Protein AF-A0A3D4CKJ8-F1 (afdb_monomer)

Sequence (131 aa):
MVKKSLIIEETNQEVFQFINEVINVNAEDIEILKTINKFNIDRLDNQVKAIVNIHKLNDIAKLNEFFISVNKKLEKNRYFVGVVETQNQRKKRLLKKYPSLIARPYILSDFIFKRVFPKLKATRWLYFFIT

Structure (mmCIF, N/CA/C/O backbone):
data_AF-A0A3D4CKJ8-F1
#
_entry.id   AF-A0A3D4CKJ8-F1
#
loop_
_atom_site.group_PDB
_atom_site.id
_atom_site.type_symbol
_atom_site.label_atom_id
_atom_site.label_alt_id
_atom_site.label_comp_id
_atom_site.label_asym_id
_atom_site.label_entity_id
_atom_site.label_seq_id
_atom_site.pdbx_PDB_ins_code
_atom_site.Cartn_x
_atom_site.Cartn_y
_atom_site.Cartn_z
_atom_site.occupancy
_atom_site.B_iso_or_equiv
_atom_site.auth_seq_id
_atom_site.auth_comp_id
_atom_site.auth_asym_id
_atom_site.auth_atom_id
_atom_site.pdbx_PDB_model_num
ATOM 1 N N . MET A 1 1 ? 4.089 3.092 22.058 1.00 55.19 1 MET A N 1
ATOM 2 C CA . MET A 1 1 ? 5.532 3.023 21.705 1.00 55.19 1 MET A CA 1
ATOM 3 C C . MET A 1 1 ? 5.834 1.982 20.628 1.00 55.19 1 MET A C 1
ATOM 5 O O . MET A 1 1 ? 6.457 2.361 19.648 1.00 55.19 1 MET A O 1
ATOM 9 N N . VAL A 1 2 ? 5.346 0.737 20.736 1.00 63.41 2 VAL A N 1
ATOM 10 C CA . VAL A 1 2 ? 5.619 -0.352 19.763 1.00 63.41 2 VAL A CA 1
ATOM 11 C C . VAL A 1 2 ? 5.176 -0.029 18.322 1.00 63.41 2 VAL A C 1
ATOM 13 O O . VAL A 1 2 ? 5.907 -0.280 17.372 1.00 63.41 2 VAL A O 1
ATOM 16 N N . LYS A 1 3 ? 4.006 0.604 18.146 1.00 74.69 3 LYS A N 1
ATOM 17 C CA . LYS A 1 3 ? 3.474 0.987 16.821 1.00 74.69 3 LYS A CA 1
ATOM 18 C C . LYS A 1 3 ? 4.379 1.977 16.059 1.00 74.69 3 LYS A C 1
ATOM 20 O O . LYS A 1 3 ? 4.477 1.914 14.839 1.00 74.69 3 LYS A O 1
ATOM 25 N N . LYS A 1 4 ? 5.064 2.874 16.780 1.00 79.69 4 LYS A N 1
ATOM 26 C CA . LYS A 1 4 ? 5.950 3.897 16.201 1.00 79.69 4 LYS A CA 1
ATOM 27 C C . LYS A 1 4 ? 7.256 3.294 15.681 1.00 79.69 4 LYS A C 1
ATOM 29 O O . LYS A 1 4 ? 7.645 3.609 14.560 1.00 79.69 4 LYS A O 1
ATOM 34 N N . SER A 1 5 ? 7.924 2.457 16.480 1.00 81.44 5 SER A N 1
ATOM 35 C CA . SER A 1 5 ? 9.199 1.839 16.084 1.00 81.44 5 SER A CA 1
ATOM 36 C C . SER A 1 5 ? 9.034 0.982 14.830 1.00 81.44 5 SER A C 1
ATOM 38 O O . SER A 1 5 ? 9.822 1.128 13.904 1.00 81.44 5 SER A O 1
ATOM 40 N N . LEU A 1 6 ? 7.936 0.223 14.734 1.00 83.12 6 LEU A N 1
ATOM 41 C CA . LEU A 1 6 ? 7.630 -0.604 13.564 1.00 83.12 6 LEU A CA 1
ATOM 42 C C . LEU A 1 6 ? 7.536 0.210 12.261 1.00 83.12 6 LEU A C 1
ATOM 44 O O . LEU A 1 6 ? 8.094 -0.188 11.242 1.00 83.12 6 LEU A O 1
ATOM 48 N N . ILE A 1 7 ? 6.838 1.353 12.278 1.00 86.00 7 ILE A N 1
ATOM 49 C CA . ILE A 1 7 ? 6.716 2.205 11.083 1.00 86.00 7 ILE A CA 1
ATOM 50 C C . ILE A 1 7 ? 8.085 2.757 10.687 1.00 86.00 7 ILE A C 1
ATOM 52 O O . ILE A 1 7 ? 8.422 2.751 9.506 1.00 86.00 7 ILE A O 1
ATOM 56 N N . 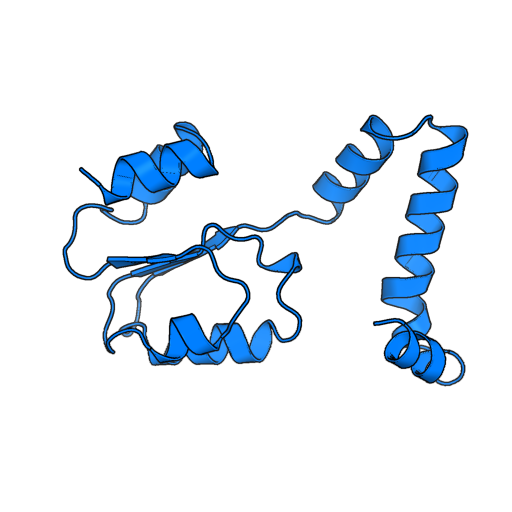ILE A 1 8 ? 8.872 3.235 11.652 1.00 88.94 8 ILE A N 1
ATOM 57 C CA . ILE A 1 8 ? 10.170 3.862 11.374 1.00 88.94 8 ILE A CA 1
ATOM 58 C C . ILE A 1 8 ? 11.173 2.842 10.824 1.00 88.94 8 ILE A C 1
ATOM 60 O O . ILE A 1 8 ? 11.874 3.161 9.868 1.00 88.94 8 ILE A O 1
ATOM 64 N N . GLU A 1 9 ? 11.214 1.631 11.384 1.00 88.00 9 GLU A N 1
ATOM 65 C CA . GLU A 1 9 ? 12.091 0.539 10.936 1.00 88.00 9 GLU A CA 1
ATOM 66 C C . GLU A 1 9 ? 11.791 0.101 9.495 1.00 88.00 9 GLU A C 1
ATOM 68 O O . GLU A 1 9 ? 12.705 -0.186 8.725 1.00 88.00 9 GLU A O 1
ATOM 73 N N . GLU A 1 10 ? 10.514 0.077 9.114 1.00 87.00 10 GLU A N 1
ATOM 74 C CA . GLU A 1 10 ? 10.069 -0.370 7.789 1.00 87.00 10 GLU A CA 1
ATOM 75 C C . GLU A 1 10 ? 10.026 0.742 6.734 1.00 87.00 10 GLU A C 1
ATOM 77 O O . GLU A 1 10 ? 10.031 0.475 5.529 1.00 87.00 10 GLU A O 1
ATOM 82 N N . THR A 1 11 ? 9.938 1.996 7.174 1.00 87.88 11 THR A N 1
ATOM 83 C CA . THR A 1 11 ? 9.826 3.162 6.296 1.00 87.88 11 THR A CA 1
ATOM 84 C C . THR A 1 11 ? 10.899 4.193 6.638 1.00 87.88 11 THR A C 1
ATOM 86 O O . THR A 1 11 ? 12.054 4.008 6.261 1.00 87.88 11 THR A O 1
ATOM 89 N N . ASN A 1 12 ? 10.534 5.298 7.288 1.00 91.19 12 ASN A N 1
ATOM 90 C CA . ASN A 1 12 ? 11.434 6.306 7.834 1.00 91.19 12 ASN A CA 1
ATOM 91 C C . ASN A 1 12 ? 10.667 7.261 8.775 1.00 91.19 12 ASN A C 1
ATOM 93 O O . ASN A 1 12 ? 9.449 7.168 8.950 1.00 91.19 12 ASN A O 1
ATOM 97 N N . GLN A 1 13 ? 11.397 8.208 9.366 1.00 91.81 13 GLN A N 1
ATOM 98 C CA . GLN A 1 13 ? 10.847 9.208 10.284 1.00 91.81 13 GLN A CA 1
ATOM 99 C C . GLN A 1 13 ? 9.820 10.143 9.620 1.00 91.81 13 GLN A C 1
ATOM 101 O O . GLN A 1 13 ? 8.823 10.488 10.250 1.00 91.81 13 GLN A O 1
ATOM 106 N N . GLU A 1 14 ? 10.045 10.540 8.367 1.00 91.62 14 GLU A N 1
ATOM 107 C CA . GLU A 1 14 ? 9.171 11.470 7.634 1.00 91.62 14 GLU A CA 1
ATOM 108 C C . GLU A 1 14 ? 7.793 10.847 7.379 1.00 91.62 14 GLU A C 1
ATOM 110 O O . GLU A 1 14 ? 6.759 11.475 7.596 1.00 91.62 14 GLU A O 1
ATOM 115 N N . VAL A 1 15 ? 7.767 9.572 6.984 1.00 90.69 15 VAL A N 1
ATOM 116 C CA . VAL A 1 15 ? 6.532 8.811 6.775 1.00 90.69 15 VAL A CA 1
ATOM 117 C C . VAL A 1 15 ? 5.773 8.654 8.087 1.00 90.69 15 VAL A C 1
ATOM 119 O O . VAL A 1 15 ? 4.560 8.852 8.113 1.00 90.69 15 VAL A O 1
ATOM 122 N N . PHE A 1 16 ? 6.467 8.350 9.189 1.00 91.69 16 PHE A N 1
ATOM 123 C CA . PHE A 1 16 ? 5.831 8.305 10.504 1.00 91.69 16 PHE A CA 1
ATOM 124 C C . PHE A 1 16 ? 5.192 9.650 10.875 1.00 91.69 16 PHE A C 1
ATOM 126 O O . PHE A 1 16 ? 4.053 9.666 11.337 1.00 91.69 16 PHE A O 1
ATOM 133 N N . GLN A 1 17 ? 5.899 10.765 10.661 1.00 91.56 17 GLN A N 1
ATOM 134 C CA . GLN A 1 17 ? 5.380 12.106 10.943 1.00 91.56 17 GLN A CA 1
ATOM 135 C C . GLN A 1 17 ? 4.118 12.398 10.130 1.00 91.56 17 GLN A C 1
ATOM 137 O O . GLN A 1 17 ? 3.095 12.730 10.721 1.00 91.56 17 GLN A O 1
ATOM 142 N N . PHE A 1 18 ? 4.150 12.155 8.818 1.00 91.19 18 PHE A N 1
ATOM 143 C CA . PHE A 1 18 ? 2.983 12.316 7.950 1.00 91.19 18 PHE A CA 1
ATOM 144 C C . PHE A 1 18 ? 1.783 11.484 8.423 1.00 91.19 18 PHE A C 1
ATOM 146 O O . PHE A 1 18 ? 0.668 11.990 8.528 1.00 91.19 18 PHE A O 1
ATOM 153 N N . ILE A 1 19 ? 1.996 10.202 8.739 1.00 91.19 19 ILE A N 1
ATOM 154 C CA . ILE A 1 19 ? 0.908 9.338 9.215 1.00 91.19 19 ILE A CA 1
ATOM 155 C C . ILE A 1 19 ? 0.359 9.877 10.536 1.00 91.19 19 ILE A C 1
ATOM 157 O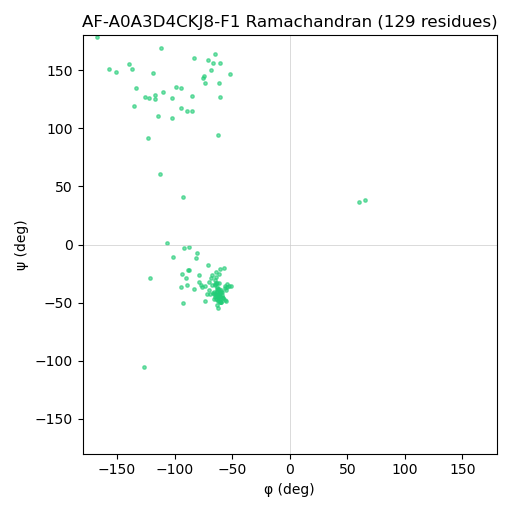 O . ILE A 1 19 ? -0.856 9.927 10.694 1.00 91.19 19 ILE A O 1
ATOM 161 N N . ASN A 1 20 ? 1.230 10.305 11.452 1.00 91.12 20 ASN A N 1
ATOM 162 C CA . ASN A 1 20 ? 0.843 10.808 12.766 1.00 91.12 20 ASN A CA 1
ATOM 163 C C . ASN A 1 20 ? 0.094 12.151 12.718 1.00 91.12 20 ASN A C 1
ATOM 165 O O . ASN A 1 20 ? -0.724 12.417 13.596 1.00 91.12 20 ASN A O 1
ATOM 169 N N . GLU A 1 21 ? 0.353 12.980 11.706 1.00 89.12 21 GLU A N 1
ATOM 170 C CA . GLU A 1 21 ? -0.393 14.218 11.447 1.00 89.12 21 GLU A CA 1
ATOM 171 C C . GLU A 1 21 ? -1.822 13.943 10.966 1.00 89.12 21 GLU A C 1
ATOM 173 O O . GLU A 1 21 ? -2.755 14.634 11.370 1.00 89.12 21 GLU A O 1
ATOM 178 N N . VAL A 1 22 ? -2.010 12.921 10.124 1.00 86.38 22 VAL A N 1
ATOM 179 C CA . VAL A 1 22 ? -3.330 12.575 9.567 1.00 86.38 22 VAL A CA 1
ATOM 180 C C . VAL A 1 22 ? -4.139 11.706 10.533 1.00 86.38 22 VAL A C 1
ATOM 182 O O . VAL A 1 22 ? -5.356 11.843 10.647 1.00 86.38 22 VAL A O 1
ATOM 185 N N . ILE A 1 23 ? -3.470 10.786 11.222 1.00 88.00 23 ILE A N 1
ATOM 186 C CA . ILE A 1 23 ? -4.066 9.794 12.108 1.00 88.00 23 ILE A CA 1
ATOM 187 C C . ILE A 1 23 ? -3.216 9.760 13.374 1.00 88.00 23 ILE A C 1
ATOM 189 O O . ILE A 1 23 ? -2.049 9.394 13.318 1.00 88.00 23 ILE A O 1
ATOM 193 N N . ASN A 1 24 ? -3.791 10.069 14.538 1.00 85.00 24 ASN A N 1
ATOM 194 C CA . ASN A 1 24 ? -3.077 9.919 15.807 1.00 85.00 24 ASN A CA 1
ATOM 195 C C . ASN A 1 24 ? -2.722 8.440 16.047 1.00 85.00 24 ASN A C 1
ATOM 197 O O . ASN A 1 24 ? -3.529 7.710 16.611 1.00 85.00 24 ASN A O 1
ATOM 201 N N . VAL A 1 25 ? -1.515 8.012 15.657 1.00 82.19 25 VAL A N 1
ATOM 202 C CA . VAL A 1 25 ? -1.050 6.608 15.635 1.00 82.19 25 VAL A CA 1
ATOM 203 C C . VAL A 1 25 ? -1.140 5.919 17.004 1.00 82.19 25 VAL A C 1
ATOM 205 O O . VAL A 1 25 ? -1.164 4.690 17.084 1.00 82.19 25 VAL A O 1
ATOM 208 N N . ASN A 1 26 ? -1.198 6.694 18.089 1.00 78.19 26 ASN A N 1
ATOM 209 C CA . ASN A 1 26 ? -1.316 6.172 19.448 1.00 78.19 26 ASN A CA 1
ATOM 210 C C . ASN A 1 26 ? -2.765 5.925 19.898 1.00 78.19 26 ASN A C 1
ATOM 212 O O . ASN A 1 26 ? -2.953 5.460 21.018 1.00 78.19 26 ASN A O 1
ATOM 216 N N . ALA A 1 27 ? -3.776 6.222 19.075 1.00 80.38 27 ALA A N 1
ATOM 217 C CA . ALA A 1 27 ? -5.156 5.874 19.395 1.00 80.38 27 ALA A CA 1
ATOM 218 C C . ALA A 1 27 ? -5.368 4.348 19.367 1.00 80.38 27 ALA A C 1
ATOM 220 O O . ALA A 1 27 ? -4.694 3.617 18.632 1.00 80.38 27 ALA A O 1
ATOM 221 N N . GLU A 1 28 ? -6.305 3.873 20.187 1.00 74.56 28 GLU A N 1
ATOM 222 C CA . GLU A 1 28 ? -6.552 2.441 20.392 1.00 74.56 28 GLU A CA 1
ATOM 223 C C . GLU A 1 28 ? -7.123 1.769 19.131 1.00 74.56 28 GLU A C 1
ATOM 225 O O . GLU A 1 28 ? -6.681 0.682 18.772 1.00 74.56 28 GLU A O 1
ATOM 230 N N . ASP A 1 29 ? -7.947 2.480 18.357 1.00 85.38 29 ASP A N 1
ATOM 231 C CA . ASP A 1 29 ? -8.686 1.925 17.210 1.00 85.38 29 ASP A CA 1
ATOM 232 C C . ASP A 1 29 ? -7.950 2.074 15.863 1.00 85.38 29 ASP A C 1
ATOM 234 O O . ASP A 1 29 ? -8.544 2.459 14.848 1.00 85.38 29 ASP A O 1
ATOM 238 N N . ILE A 1 30 ? -6.633 1.847 15.847 1.00 90.50 30 ILE A N 1
ATOM 239 C CA . ILE A 1 30 ? -5.812 1.930 14.628 1.00 90.50 30 ILE A CA 1
ATOM 240 C C . ILE A 1 30 ? -5.040 0.643 14.412 1.00 90.50 30 ILE A C 1
ATOM 242 O O . ILE A 1 30 ? -4.230 0.241 15.252 1.00 90.50 30 ILE A O 1
ATOM 246 N N . GLU A 1 31 ? -5.189 0.096 13.213 1.00 92.44 31 GLU A N 1
ATOM 247 C CA . GLU A 1 31 ? -4.503 -1.110 12.772 1.00 92.44 31 GLU A CA 1
ATOM 248 C C . GLU A 1 31 ? -3.337 -0.771 11.845 1.00 92.44 31 GLU A C 1
ATOM 250 O O . GLU A 1 31 ? -3.509 -0.077 10.842 1.00 92.44 31 GLU A O 1
ATOM 255 N N . ILE A 1 32 ? -2.140 -1.268 12.166 1.00 92.00 32 ILE A N 1
ATOM 256 C CA . ILE A 1 32 ? -0.930 -1.097 11.347 1.00 92.00 32 ILE A CA 1
ATOM 257 C C . ILE A 1 32 ? -0.472 -2.466 10.872 1.00 92.00 32 ILE A C 1
ATOM 259 O O . ILE A 1 32 ? -0.239 -3.370 11.670 1.00 92.00 32 ILE A O 1
ATOM 263 N N . LEU A 1 33 ? -0.328 -2.612 9.559 1.00 93.31 33 LEU A N 1
ATOM 264 C CA . LEU A 1 33 ? -0.109 -3.894 8.905 1.00 93.31 33 LEU A CA 1
ATOM 265 C C . LEU A 1 33 ? 0.961 -3.772 7.827 1.00 93.31 33 LEU A C 1
ATOM 267 O O . LEU A 1 33 ? 1.095 -2.746 7.166 1.00 93.31 33 LEU A O 1
ATOM 271 N N . LYS A 1 34 ? 1.671 -4.872 7.587 1.00 93.75 34 LYS A N 1
ATOM 272 C CA . LYS A 1 34 ? 2.532 -5.059 6.419 1.00 93.75 34 LYS A CA 1
ATOM 273 C C . LYS A 1 34 ? 2.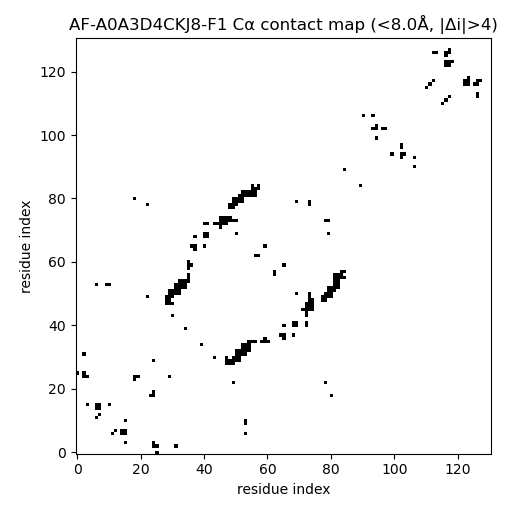070 -6.310 5.692 1.00 93.75 34 LYS A C 1
ATOM 275 O O . LYS A 1 34 ? 2.466 -7.419 6.038 1.00 93.75 34 LYS A O 1
ATOM 280 N N . THR A 1 35 ? 1.167 -6.155 4.727 1.00 94.75 35 THR A N 1
ATOM 281 C CA . THR A 1 35 ? 0.583 -7.316 4.046 1.00 94.75 35 THR A CA 1
ATOM 282 C C . THR A 1 35 ? 0.165 -7.040 2.608 1.00 94.75 35 THR A C 1
ATOM 284 O O . THR A 1 35 ? -0.276 -5.944 2.262 1.00 94.75 35 THR A O 1
ATOM 287 N N . ILE A 1 36 ? 0.258 -8.085 1.786 1.00 95.62 36 ILE A N 1
ATOM 288 C CA . ILE A 1 36 ? -0.386 -8.175 0.469 1.00 95.62 36 ILE A CA 1
ATOM 289 C C . ILE A 1 36 ? -1.659 -9.030 0.493 1.00 95.62 36 ILE A C 1
ATOM 291 O O . ILE A 1 36 ? -2.418 -9.054 -0.474 1.00 95.62 36 ILE A O 1
ATOM 295 N N . ASN A 1 37 ? -1.894 -9.745 1.595 1.00 95.31 37 ASN A N 1
ATOM 296 C CA . ASN A 1 37 ? -2.946 -10.739 1.711 1.00 95.31 37 ASN A CA 1
ATOM 297 C C . ASN A 1 37 ? -4.196 -10.117 2.323 1.00 95.31 37 ASN A C 1
ATOM 299 O O . ASN A 1 37 ? -4.205 -9.732 3.494 1.00 95.31 37 ASN A O 1
ATOM 303 N N . LYS A 1 38 ? -5.282 -10.115 1.545 1.00 95.19 38 LYS A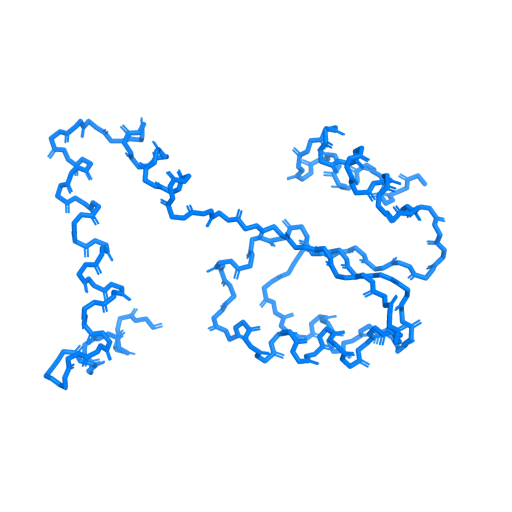 N 1
ATOM 304 C CA . LYS A 1 38 ? -6.623 -9.706 1.988 1.00 95.19 38 LYS A CA 1
ATOM 305 C C . LYS A 1 38 ? -7.054 -10.403 3.285 1.00 95.19 38 LYS A C 1
ATOM 307 O O . LYS A 1 38 ? -7.655 -9.774 4.142 1.00 95.19 38 LYS A O 1
ATOM 312 N N . PHE A 1 39 ? -6.671 -11.665 3.463 1.00 95.12 39 PHE A N 1
ATOM 313 C CA . PHE A 1 39 ? -6.971 -12.453 4.658 1.00 95.12 39 PHE A CA 1
ATOM 314 C C . PHE A 1 39 ? -6.566 -11.777 5.978 1.00 95.12 39 PHE A C 1
ATOM 316 O O . PHE A 1 39 ? -7.281 -11.887 6.969 1.00 95.12 39 PHE A O 1
ATOM 323 N N . ASN A 1 40 ? -5.448 -11.044 5.992 1.00 95.56 40 ASN A N 1
ATOM 324 C CA . ASN A 1 40 ? -5.015 -10.328 7.192 1.00 95.56 40 ASN A CA 1
ATOM 325 C C . ASN A 1 40 ? -5.936 -9.142 7.503 1.00 95.56 40 ASN A C 1
ATOM 327 O O . ASN A 1 40 ? -6.144 -8.840 8.669 1.00 95.56 40 ASN A O 1
ATOM 331 N N . ILE A 1 41 ? -6.509 -8.507 6.476 1.00 96.69 41 ILE A N 1
ATOM 332 C CA . ILE A 1 41 ? -7.514 -7.451 6.643 1.00 96.69 41 ILE A CA 1
ATOM 333 C C . ILE A 1 41 ? -8.836 -8.049 7.128 1.00 96.69 41 ILE A C 1
ATOM 335 O O . ILE A 1 41 ? -9.455 -7.529 8.049 1.00 96.69 41 ILE A O 1
ATOM 339 N N . ASP A 1 42 ? -9.251 -9.184 6.560 1.00 96.19 42 ASP A N 1
ATOM 340 C CA 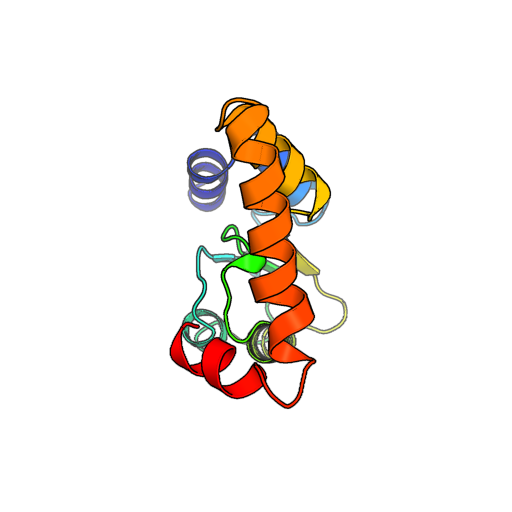. ASP A 1 42 ? -10.504 -9.850 6.936 1.00 96.19 42 ASP A CA 1
ATOM 341 C C . ASP A 1 42 ? -10.525 -10.285 8.420 1.00 96.19 42 ASP A C 1
ATOM 343 O O . ASP A 1 42 ? -11.604 -10.374 9.012 1.00 96.19 42 ASP A O 1
ATOM 347 N N . ARG A 1 43 ? -9.348 -10.509 9.023 1.00 95.56 43 ARG A N 1
ATOM 348 C CA . ARG A 1 43 ? -9.156 -10.872 10.438 1.00 95.56 43 ARG A CA 1
ATOM 349 C C . ARG A 1 43 ? -9.181 -9.708 11.425 1.00 95.56 43 ARG A C 1
ATOM 351 O O . ARG A 1 43 ? -9.216 -9.972 12.619 1.00 95.56 43 ARG A O 1
ATOM 358 N N . LEU A 1 44 ? -9.133 -8.467 10.951 1.00 94.31 44 LEU A N 1
ATOM 359 C CA . LEU A 1 44 ? -9.216 -7.307 11.836 1.00 94.31 44 LEU A CA 1
ATOM 360 C C . LEU A 1 44 ? -10.596 -7.226 12.482 1.00 94.31 44 LEU A C 1
ATOM 362 O O . LEU A 1 44 ? -11.590 -7.697 11.910 1.00 94.31 44 LEU A O 1
ATOM 366 N N . ASP A 1 45 ? -10.656 -6.554 13.623 1.00 92.12 45 ASP A N 1
ATOM 367 C CA . ASP A 1 45 ? -11.922 -6.158 14.215 1.00 92.12 45 ASP A CA 1
ATOM 368 C C . ASP A 1 45 ? -12.696 -5.236 13.265 1.00 92.12 45 ASP A C 1
ATOM 370 O O . ASP A 1 45 ? -12.154 -4.627 12.337 1.00 92.12 45 ASP A O 1
ATOM 374 N N . ASN A 1 46 ? -14.013 -5.200 13.435 1.00 91.56 46 ASN A N 1
ATOM 375 C CA . ASN A 1 46 ? -14.848 -4.271 12.684 1.00 91.56 46 ASN A CA 1
ATOM 376 C C . ASN A 1 46 ? -14.835 -2.906 13.381 1.00 91.56 46 ASN A C 1
ATOM 378 O O . ASN A 1 46 ? -14.579 -2.827 14.577 1.00 91.56 46 ASN A O 1
ATOM 382 N N . GLN A 1 47 ? -15.201 -1.853 12.648 1.00 89.75 47 GLN A N 1
ATOM 383 C CA . GLN A 1 47 ? -15.303 -0.488 13.180 1.00 89.75 47 GLN A CA 1
ATOM 384 C C . GLN A 1 47 ? -13.956 0.106 13.627 1.00 89.75 47 GLN A C 1
ATOM 386 O O . GLN A 1 47 ? -13.869 0.870 14.580 1.00 89.75 47 GLN A O 1
ATOM 391 N N . VAL A 1 48 ? -12.892 -0.182 12.878 1.00 92.88 48 VAL A N 1
ATOM 392 C CA . VAL A 1 48 ? -11.578 0.435 13.099 1.00 92.88 48 VAL A CA 1
ATOM 393 C C . VAL A 1 48 ? -11.595 1.893 12.616 1.00 92.88 48 VAL A C 1
ATOM 395 O O . VAL A 1 48 ? -12.130 2.200 11.542 1.00 92.88 48 VAL A O 1
ATOM 398 N N . LYS A 1 49 ? -10.973 2.809 13.370 1.00 92.81 49 LYS A N 1
ATOM 399 C CA . LYS A 1 49 ? -10.892 4.240 13.020 1.00 92.81 49 LYS A CA 1
ATOM 400 C C . LYS A 1 49 ? -9.838 4.551 11.968 1.00 92.81 49 LYS A C 1
ATOM 402 O O . LYS A 1 49 ? -9.970 5.553 11.262 1.00 92.81 49 LYS A O 1
ATOM 407 N N . ALA A 1 50 ? -8.797 3.732 11.851 1.00 94.00 50 ALA A N 1
ATOM 408 C CA . ALA A 1 50 ? -7.922 3.773 10.692 1.00 94.00 50 ALA A CA 1
ATOM 409 C C . ALA A 1 50 ? -7.172 2.464 10.448 1.00 94.00 50 ALA A C 1
ATOM 411 O O . ALA A 1 50 ? -6.820 1.745 11.378 1.00 94.00 50 ALA A O 1
ATOM 412 N N . ILE A 1 51 ? -6.858 2.202 9.182 1.00 95.00 51 ILE A N 1
ATOM 413 C CA . ILE A 1 51 ? -6.001 1.086 8.776 1.00 95.00 51 ILE A CA 1
ATOM 414 C C . ILE A 1 51 ? -4.814 1.655 8.003 1.00 95.00 51 ILE A C 1
ATOM 416 O O . ILE A 1 51 ? -4.992 2.364 7.012 1.00 95.00 51 ILE A O 1
ATOM 420 N N . VAL A 1 52 ? -3.603 1.318 8.434 1.00 94.31 52 VAL A N 1
ATOM 421 C CA . VAL A 1 52 ? -2.342 1.709 7.803 1.00 94.31 52 VAL A CA 1
ATOM 422 C C . VAL A 1 52 ? -1.657 0.454 7.272 1.00 94.31 52 VAL A C 1
ATOM 424 O O . VAL A 1 52 ? -1.171 -0.367 8.045 1.00 94.31 52 VAL A O 1
ATOM 427 N N . ASN A 1 53 ? -1.591 0.294 5.949 1.00 95.19 53 ASN A N 1
ATOM 428 C CA . ASN A 1 53 ? -0.804 -0.766 5.323 1.00 95.19 53 ASN A CA 1
ATOM 429 C C . ASN A 1 53 ? 0.509 -0.200 4.773 1.00 95.19 53 ASN A C 1
ATOM 431 O O . ASN A 1 53 ? 0.519 0.500 3.759 1.00 95.19 53 ASN A O 1
ATOM 435 N N . ILE A 1 54 ? 1.624 -0.535 5.419 1.00 94.06 54 ILE A N 1
ATOM 436 C CA . ILE A 1 54 ? 2.966 -0.086 5.017 1.00 94.06 54 ILE A CA 1
ATOM 437 C C . ILE A 1 54 ? 3.554 -0.908 3.859 1.00 94.06 54 ILE A C 1
ATOM 439 O O . ILE A 1 54 ? 4.579 -0.537 3.290 1.00 94.06 54 ILE A O 1
ATOM 443 N N . HIS A 1 55 ? 2.900 -2.000 3.448 1.00 94.31 55 HIS A N 1
ATOM 444 C CA . HIS A 1 55 ? 3.266 -2.693 2.215 1.00 94.31 55 HIS A CA 1
ATOM 445 C C . HIS A 1 55 ? 2.794 -1.912 0.979 1.00 94.31 55 HIS A C 1
ATOM 447 O O . HIS A 1 55 ? 1.706 -1.333 0.965 1.00 94.31 55 HIS A O 1
ATOM 453 N N . LYS A 1 56 ? 3.576 -1.948 -0.109 1.00 94.25 56 LYS A N 1
ATOM 454 C CA . LYS A 1 56 ? 3.168 -1.361 -1.393 1.00 94.25 56 LYS A CA 1
ATOM 455 C C . LYS A 1 56 ? 1.892 -2.021 -1.914 1.00 94.25 56 LYS A C 1
ATOM 457 O O . LYS A 1 56 ? 1.861 -3.233 -2.132 1.00 94.25 56 LYS A O 1
ATOM 462 N N . LEU A 1 57 ? 0.894 -1.199 -2.224 1.00 96.00 57 LEU A N 1
ATOM 463 C CA . LEU A 1 57 ? -0.366 -1.605 -2.845 1.00 96.00 57 LEU A CA 1
ATOM 464 C C . LEU A 1 57 ? -0.162 -2.181 -4.251 1.00 96.00 57 LEU A C 1
ATOM 466 O O . LEU A 1 57 ? -0.932 -3.028 -4.690 1.00 96.00 57 LEU A O 1
ATOM 470 N N . ASN A 1 58 ? 0.894 -1.754 -4.951 1.00 93.00 58 ASN A N 1
ATOM 471 C CA . ASN A 1 58 ? 1.234 -2.245 -6.290 1.00 93.00 58 ASN A CA 1
ATOM 472 C C . ASN A 1 58 ? 1.521 -3.754 -6.343 1.00 93.00 58 ASN A C 1
ATOM 474 O O . ASN A 1 58 ? 1.470 -4.325 -7.430 1.00 93.00 58 ASN A O 1
ATOM 478 N N . ASP A 1 59 ? 1.864 -4.370 -5.209 1.00 93.12 59 ASP A N 1
ATOM 479 C CA . ASP A 1 59 ? 2.230 -5.787 -5.129 1.00 93.12 59 ASP A CA 1
ATOM 480 C C . ASP A 1 59 ? 1.005 -6.680 -4.831 1.00 93.12 59 ASP A C 1
ATOM 482 O O . ASP A 1 59 ? 1.108 -7.904 -4.806 1.00 93.12 59 ASP A O 1
ATOM 486 N N . ILE A 1 60 ? -0.173 -6.081 -4.619 1.00 94.00 60 ILE A N 1
ATOM 487 C CA . ILE A 1 60 ? -1.419 -6.792 -4.324 1.00 94.00 60 ILE A CA 1
ATOM 488 C C . ILE A 1 60 ? -2.082 -7.217 -5.637 1.00 94.00 60 ILE A C 1
ATOM 490 O O . ILE A 1 60 ? -2.557 -6.377 -6.401 1.00 94.00 60 ILE A O 1
ATOM 494 N N . ALA A 1 61 ? -2.179 -8.528 -5.874 1.00 88.06 61 ALA A N 1
ATOM 495 C CA . ALA A 1 61 ? -2.747 -9.079 -7.109 1.00 88.06 61 ALA A CA 1
ATOM 496 C C . ALA A 1 61 ? -4.215 -8.665 -7.336 1.00 88.06 61 ALA A C 1
ATOM 498 O O . ALA A 1 61 ? -4.598 -8.263 -8.433 1.00 88.06 61 ALA A O 1
ATOM 499 N N . LYS A 1 62 ? -5.041 -8.727 -6.283 1.00 90.94 62 LYS A N 1
ATOM 500 C CA . LYS A 1 62 ? -6.474 -8.395 -6.324 1.00 90.94 62 LYS A CA 1
ATOM 501 C C . LYS A 1 62 ? -6.796 -7.137 -5.519 1.00 90.94 62 LYS A C 1
ATOM 503 O O . LYS A 1 62 ? -7.566 -7.174 -4.559 1.00 90.94 62 LYS A O 1
ATOM 508 N N . LEU A 1 63 ? -6.199 -6.013 -5.913 1.00 94.00 63 LEU A N 1
ATOM 509 C CA . LEU A 1 63 ? -6.276 -4.753 -5.164 1.00 94.00 63 LEU A CA 1
ATOM 510 C C . LEU A 1 63 ? -7.717 -4.285 -4.877 1.00 94.00 63 LEU A C 1
ATOM 512 O O . LEU A 1 63 ? -7.999 -3.803 -3.785 1.00 94.00 63 LEU A O 1
ATOM 516 N N . ASN A 1 64 ? -8.655 -4.490 -5.806 1.00 96.12 64 ASN A N 1
ATOM 517 C CA . ASN A 1 64 ? -10.061 -4.129 -5.586 1.00 96.12 64 ASN A CA 1
ATOM 518 C C . ASN A 1 64 ? -10.705 -4.949 -4.459 1.00 96.12 64 ASN A C 1
ATOM 520 O O . ASN A 1 64 ? -11.370 -4.391 -3.591 1.00 96.12 64 ASN A O 1
ATOM 524 N N . GLU A 1 65 ? -10.491 -6.269 -4.440 1.00 96.31 65 GLU A N 1
ATOM 525 C CA . GLU A 1 65 ? -11.010 -7.130 -3.368 1.00 96.31 65 GLU A CA 1
ATOM 526 C C . GLU A 1 65 ? -10.365 -6.792 -2.017 1.00 96.31 65 GLU A C 1
ATOM 528 O O . GLU A 1 65 ? -11.027 -6.866 -0.980 1.00 96.31 65 GLU A O 1
ATOM 533 N N . PHE A 1 66 ? -9.090 -6.392 -2.035 1.00 97.69 66 PHE A N 1
ATOM 534 C CA . PHE A 1 66 ? -8.385 -5.890 -0.861 1.00 97.69 66 PHE A CA 1
ATOM 535 C C . PHE A 1 66 ? -9.036 -4.606 -0.326 1.00 97.69 66 PHE A C 1
ATOM 537 O O . PHE A 1 66 ? -9.360 -4.542 0.856 1.00 97.69 66 PHE A O 1
ATOM 544 N N . PHE A 1 67 ? -9.323 -3.619 -1.180 1.00 97.56 67 PHE A N 1
ATOM 545 C CA . PHE A 1 67 ? -10.004 -2.390 -0.755 1.00 97.56 67 PHE A CA 1
ATOM 546 C C . PHE A 1 67 ? -11.437 -2.617 -0.275 1.00 97.56 67 PHE A C 1
ATOM 548 O O . PHE A 1 67 ? -11.864 -1.964 0.673 1.00 97.56 67 PHE A O 1
ATOM 555 N N . ILE A 1 68 ? -12.167 -3.562 -0.872 1.00 97.56 68 ILE A N 1
ATOM 556 C CA . ILE A 1 68 ? -13.491 -3.959 -0.374 1.00 97.56 68 ILE A CA 1
ATOM 557 C C . ILE A 1 68 ? -13.378 -4.516 1.051 1.00 97.56 68 ILE A C 1
ATOM 559 O O . ILE A 1 68 ? -14.199 -4.182 1.899 1.00 97.56 68 ILE A O 1
ATOM 563 N N . SER A 1 69 ? -12.369 -5.348 1.328 1.00 97.50 69 SER A N 1
ATOM 564 C CA . SER 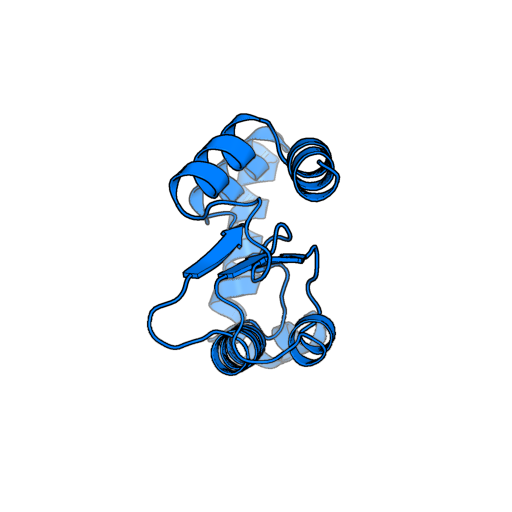A 1 69 ? -12.120 -5.865 2.679 1.00 97.50 69 SER A CA 1
ATOM 565 C C . SER A 1 69 ? -11.790 -4.741 3.663 1.00 97.50 69 SER A C 1
ATOM 567 O O . SER A 1 69 ? -12.439 -4.633 4.699 1.00 97.50 69 SER A O 1
ATOM 569 N N . VAL A 1 70 ? -10.882 -3.832 3.292 1.00 97.25 70 VAL A N 1
ATOM 570 C CA . VAL A 1 70 ? -10.539 -2.643 4.094 1.00 97.25 70 VAL A CA 1
ATOM 571 C C . VAL A 1 70 ? -11.785 -1.816 4.416 1.00 97.25 70 VAL A C 1
ATOM 573 O O . VAL A 1 70 ? -12.019 -1.472 5.571 1.00 97.25 70 VAL A O 1
ATOM 576 N N . ASN A 1 71 ? -12.622 -1.529 3.417 1.00 96.88 71 ASN A N 1
ATOM 577 C CA . ASN A 1 71 ? -13.827 -0.726 3.601 1.00 96.88 71 ASN A CA 1
ATOM 578 C C . ASN A 1 71 ? -14.848 -1.383 4.542 1.00 96.88 71 ASN A C 1
ATOM 580 O O . ASN A 1 71 ? -15.507 -0.674 5.292 1.00 96.88 71 ASN A O 1
ATOM 584 N N . LYS A 1 72 ? -14.945 -2.718 4.552 1.00 96.75 72 LYS A N 1
ATOM 585 C CA . LYS A 1 72 ? -15.816 -3.451 5.486 1.00 96.75 72 LYS A CA 1
ATOM 586 C C . LYS A 1 72 ? -15.358 -3.354 6.942 1.00 96.75 72 LYS A C 1
ATOM 588 O O . LYS A 1 72 ? -16.183 -3.518 7.835 1.00 96.75 72 LYS A O 1
ATOM 593 N N . LYS A 1 73 ? -14.060 -3.142 7.177 1.00 95.88 73 LYS A N 1
ATOM 594 C CA . LYS A 1 73 ? -13.467 -3.067 8.520 1.00 95.88 73 LYS A CA 1
ATOM 595 C C . LYS A 1 73 ? -13.446 -1.654 9.092 1.00 95.88 73 LYS A C 1
ATOM 597 O O . LYS A 1 73 ? -13.525 -1.498 10.305 1.00 95.88 73 LYS A O 1
ATOM 602 N N . LEU A 1 74 ? -13.379 -0.637 8.238 1.00 95.75 74 LEU A N 1
ATOM 603 C CA . LEU A 1 74 ? -13.366 0.765 8.655 1.00 95.75 74 LEU A CA 1
ATOM 604 C C . LEU A 1 74 ? -14.745 1.263 9.096 1.00 95.75 74 LEU A C 1
ATOM 606 O O . LEU A 1 74 ? -15.760 0.936 8.479 1.00 95.75 74 LEU A O 1
ATOM 610 N N . GLU A 1 75 ? -14.787 2.129 10.114 1.00 94.25 75 GLU A N 1
ATOM 611 C CA . GLU A 1 75 ? -16.000 2.918 10.362 1.00 94.25 75 GLU A CA 1
ATOM 612 C C . GLU A 1 75 ? -16.266 3.893 9.201 1.00 94.25 75 GLU A C 1
ATOM 614 O O . GLU A 1 75 ? -15.396 4.233 8.391 1.00 94.25 75 GLU A O 1
ATOM 619 N N . LYS A 1 76 ? -17.493 4.412 9.139 1.00 92.81 76 LYS A N 1
ATOM 620 C CA . LYS A 1 76 ? -17.856 5.443 8.165 1.00 92.81 76 LYS A CA 1
ATOM 621 C C . LYS A 1 76 ? -17.012 6.708 8.382 1.00 92.81 76 LYS A C 1
ATOM 623 O O . LYS A 1 76 ? -16.830 7.146 9.513 1.00 92.81 76 LYS A O 1
ATOM 628 N N . ASN A 1 77 ? -16.564 7.327 7.287 1.00 90.44 77 ASN A N 1
ATOM 629 C CA . ASN A 1 77 ? -15.745 8.551 7.284 1.00 90.44 77 ASN A CA 1
ATOM 630 C C . ASN A 1 77 ? -14.391 8.404 8.010 1.00 90.44 77 ASN A C 1
ATOM 632 O O . ASN A 1 77 ? -13.921 9.335 8.664 1.00 90.44 77 ASN A O 1
ATOM 636 N N . ARG A 1 78 ? -13.767 7.228 7.897 1.00 93.25 78 ARG A N 1
ATOM 637 C CA . ARG A 1 78 ? -12.451 6.917 8.469 1.00 93.25 78 ARG A CA 1
ATOM 638 C C . ARG A 1 78 ? -11.373 6.723 7.417 1.00 93.25 78 ARG A C 1
ATOM 640 O O . ARG A 1 78 ? -11.652 6.648 6.221 1.00 93.25 78 ARG A O 1
ATOM 647 N N . TYR A 1 79 ? -10.129 6.663 7.883 1.00 93.00 79 TYR A N 1
ATOM 648 C CA . TYR A 1 79 ? -8.958 6.725 7.021 1.00 93.00 79 TYR A CA 1
ATOM 649 C C . TYR A 1 79 ? -8.374 5.346 6.719 1.00 93.00 79 TYR A C 1
ATOM 651 O O . TYR A 1 79 ? -8.147 4.524 7.604 1.00 93.00 79 TYR A O 1
ATOM 659 N N . PHE A 1 80 ? -8.049 5.136 5.448 1.00 95.25 80 PHE A N 1
ATOM 660 C CA . PHE A 1 80 ? -7.100 4.118 5.026 1.00 95.25 80 PHE A CA 1
ATOM 661 C C . PHE A 1 80 ? -5.831 4.805 4.525 1.00 95.25 80 PHE A C 1
ATOM 663 O O . PHE A 1 80 ? -5.912 5.703 3.686 1.00 95.25 80 PHE A O 1
ATOM 670 N N . VAL A 1 81 ? -4.668 4.356 4.990 1.00 94.50 81 VAL A N 1
ATOM 671 C CA . VAL A 1 81 ? -3.364 4.802 4.491 1.00 94.50 81 VAL A CA 1
ATOM 672 C C . VAL A 1 81 ? -2.639 3.614 3.880 1.00 94.50 81 VAL A C 1
ATOM 674 O O . VAL A 1 81 ? -2.503 2.563 4.502 1.00 94.50 81 VAL A O 1
ATOM 677 N N . GLY A 1 82 ? -2.157 3.785 2.652 1.00 94.38 82 GLY A N 1
ATOM 678 C CA . GLY A 1 82 ? -1.404 2.764 1.935 1.00 94.38 82 GLY A CA 1
ATOM 679 C C . GLY A 1 82 ? -0.229 3.357 1.173 1.00 94.38 82 GLY A C 1
ATOM 680 O O . GLY A 1 82 ? -0.236 4.530 0.800 1.00 94.38 82 GLY A O 1
ATOM 681 N N . VAL A 1 83 ? 0.779 2.526 0.918 1.00 93.50 83 VAL A N 1
ATOM 682 C CA . VAL A 1 83 ? 1.988 2.926 0.189 1.00 93.50 83 VAL A CA 1
ATOM 683 C C . VAL A 1 83 ? 1.840 2.600 -1.294 1.00 93.50 83 VAL A C 1
ATOM 685 O O . VAL A 1 83 ? 1.431 1.500 -1.662 1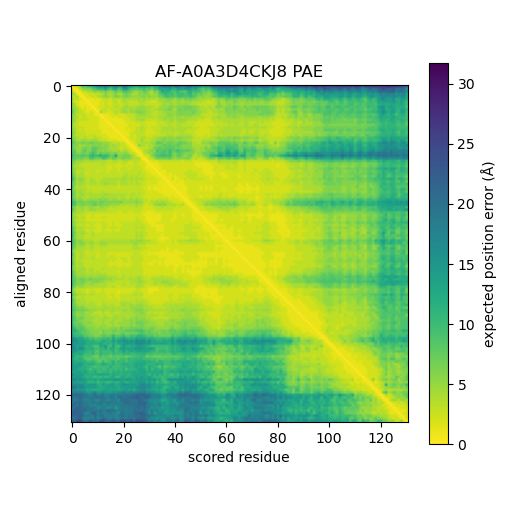.00 93.50 83 VAL A O 1
ATOM 688 N N . VAL A 1 84 ? 2.213 3.529 -2.175 1.00 94.94 84 VAL A N 1
ATOM 689 C CA . VAL A 1 84 ? 2.187 3.312 -3.627 1.00 94.94 84 VAL A CA 1
ATOM 690 C C . VAL A 1 84 ? 3.480 3.790 -4.283 1.00 94.94 84 VAL A C 1
ATOM 692 O O . VAL A 1 84 ? 3.967 4.885 -4.021 1.00 94.94 84 VAL A O 1
ATOM 695 N N . GLU A 1 85 ? 4.033 2.967 -5.173 1.00 92.88 85 GLU A N 1
ATOM 696 C CA . GLU A 1 85 ? 5.041 3.389 -6.143 1.00 92.88 85 GLU A CA 1
ATOM 697 C C . GLU A 1 85 ? 4.319 3.878 -7.405 1.00 92.88 85 GLU A C 1
ATOM 699 O O . GLU A 1 85 ? 3.657 3.111 -8.113 1.00 92.88 85 GLU A O 1
ATOM 704 N N . THR A 1 86 ? 4.453 5.166 -7.715 1.00 92.00 86 THR A N 1
ATOM 705 C CA . THR A 1 86 ? 3.903 5.731 -8.952 1.00 92.00 86 THR A CA 1
ATOM 706 C C . THR A 1 86 ? 4.681 5.251 -10.178 1.00 92.00 86 THR A C 1
ATOM 708 O O . THR A 1 86 ? 5.86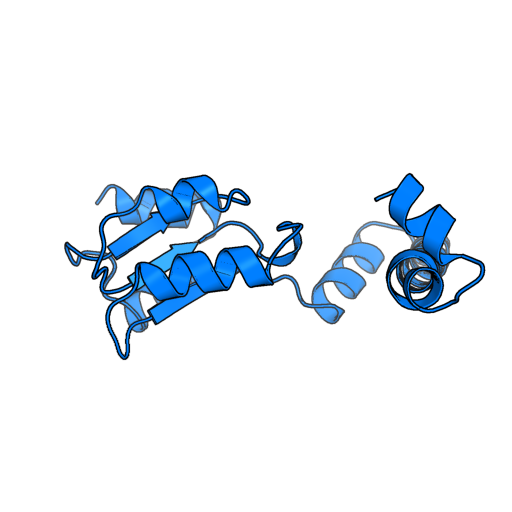2 4.900 -10.109 1.00 92.00 86 THR A O 1
ATOM 711 N N . GLN A 1 87 ? 4.053 5.311 -11.357 1.00 87.38 87 GLN A N 1
ATOM 712 C CA . GLN A 1 87 ? 4.721 4.962 -12.616 1.00 87.38 87 GLN A CA 1
ATOM 713 C C . GLN A 1 87 ? 5.997 5.792 -12.850 1.00 87.38 87 GLN A C 1
ATOM 715 O O . GLN A 1 87 ? 7.002 5.266 -13.332 1.00 87.38 87 GLN A O 1
ATOM 720 N N . ASN A 1 88 ? 5.978 7.072 -12.471 1.00 90.25 88 ASN A N 1
ATOM 721 C CA . ASN A 1 88 ? 7.125 7.967 -12.608 1.00 90.25 88 ASN A CA 1
ATOM 722 C C . ASN A 1 88 ? 8.262 7.591 -11.652 1.00 90.25 88 ASN A C 1
ATOM 724 O O . ASN A 1 88 ? 9.420 7.562 -12.072 1.00 90.25 88 ASN A O 1
ATOM 728 N N . GLN A 1 89 ? 7.947 7.253 -10.397 1.00 91.94 89 GLN A N 1
ATOM 729 C CA . GLN A 1 89 ? 8.937 6.751 -9.438 1.00 91.94 89 GLN A CA 1
ATOM 730 C C . GLN A 1 89 ? 9.549 5.430 -9.918 1.00 91.94 89 GLN A C 1
ATOM 732 O O . GLN A 1 89 ? 10.774 5.313 -9.959 1.00 91.94 89 GLN A O 1
ATOM 737 N N . ARG A 1 90 ? 8.727 4.490 -10.405 1.00 89.38 90 ARG A N 1
ATOM 738 C CA . ARG A 1 90 ? 9.198 3.224 -10.989 1.00 89.38 90 ARG A CA 1
ATOM 739 C C . ARG A 1 90 ? 10.142 3.458 -12.171 1.00 89.38 90 ARG A C 1
ATOM 741 O O . ARG A 1 90 ? 11.211 2.855 -12.230 1.00 89.38 90 ARG A O 1
ATOM 748 N N . LYS A 1 91 ? 9.787 4.362 -13.094 1.00 89.00 91 LYS A N 1
ATOM 749 C CA . LYS A 1 91 ? 10.634 4.740 -14.240 1.00 89.00 91 LYS A CA 1
ATOM 750 C C . LYS A 1 91 ? 11.979 5.305 -13.779 1.00 89.00 91 LYS A C 1
ATOM 752 O O . LYS A 1 91 ? 13.017 4.846 -14.247 1.00 89.00 91 LYS A O 1
ATOM 757 N N . LYS A 1 92 ? 11.969 6.263 -12.844 1.00 91.81 92 LYS A N 1
ATOM 758 C CA . LYS A 1 92 ? 13.192 6.853 -12.271 1.00 91.81 92 LYS A CA 1
ATOM 759 C C . LYS A 1 92 ? 14.071 5.788 -11.605 1.00 91.81 92 LYS A C 1
ATOM 761 O O . LYS A 1 92 ? 15.275 5.765 -11.841 1.00 91.81 92 LYS A O 1
ATOM 766 N N . ARG A 1 93 ? 13.476 4.864 -10.842 1.00 90.75 93 ARG A N 1
ATOM 767 C CA . ARG A 1 93 ? 14.191 3.748 -10.204 1.00 90.75 93 ARG A CA 1
ATOM 768 C C . ARG A 1 93 ? 14.858 2.825 -11.223 1.00 90.75 93 ARG A C 1
ATOM 770 O O . ARG A 1 93 ? 16.017 2.469 -11.040 1.00 90.75 93 ARG A O 1
ATOM 777 N N . LEU A 1 94 ? 14.161 2.459 -12.300 1.00 88.06 94 LEU A N 1
ATOM 778 C CA . LEU A 1 94 ? 14.718 1.607 -13.360 1.00 88.06 94 LEU A CA 1
ATOM 779 C C . LEU A 1 94 ? 15.864 2.292 -14.116 1.00 88.06 94 LEU A C 1
ATOM 781 O O . LEU A 1 94 ? 16.879 1.652 -14.370 1.00 88.06 94 LEU A O 1
ATOM 785 N N . LEU A 1 95 ? 15.733 3.591 -14.405 1.00 89.06 95 LEU A N 1
ATOM 786 C CA . LEU A 1 95 ? 16.795 4.389 -15.032 1.00 89.06 95 LEU A CA 1
ATOM 787 C C . LEU A 1 95 ? 18.036 4.542 -14.141 1.00 89.06 95 LEU A C 1
ATOM 789 O O . LEU A 1 95 ? 19.134 4.659 -14.666 1.00 89.06 95 LEU A O 1
ATOM 793 N N . LYS A 1 96 ? 17.872 4.544 -12.812 1.00 90.50 96 LYS A N 1
ATOM 794 C CA . LYS A 1 96 ? 18.993 4.571 -11.859 1.00 90.50 96 LYS A CA 1
ATOM 795 C C . LYS A 1 96 ? 19.644 3.193 -11.684 1.00 90.50 96 LYS A C 1
ATOM 797 O O . LYS A 1 96 ? 20.837 3.116 -11.422 1.00 90.50 96 LYS A O 1
ATOM 802 N N . LYS A 1 97 ? 18.861 2.114 -11.788 1.00 89.50 97 LYS A N 1
ATOM 803 C CA . LYS A 1 97 ? 19.323 0.736 -11.556 1.00 89.50 97 LYS A CA 1
ATOM 804 C C . LYS A 1 97 ? 20.126 0.164 -12.728 1.00 89.50 97 LYS A C 1
ATOM 806 O O . LYS A 1 97 ? 21.038 -0.621 -12.496 1.00 89.50 97 LYS A O 1
ATOM 811 N N . TYR A 1 98 ? 19.771 0.515 -13.962 1.00 87.19 98 TYR A N 1
ATOM 812 C CA . TYR A 1 98 ? 20.401 -0.025 -15.167 1.00 87.19 98 TYR A CA 1
ATOM 813 C C . TYR A 1 98 ? 21.062 1.090 -15.988 1.00 87.19 98 TYR A C 1
ATOM 815 O O . TYR A 1 98 ? 20.518 2.194 -16.041 1.00 87.19 98 TYR A O 1
ATOM 823 N N . PRO A 1 99 ? 22.175 0.811 -16.694 1.00 88.12 99 PRO A N 1
ATOM 824 C CA . PRO A 1 99 ? 22.720 1.724 -17.693 1.00 88.12 99 PRO A CA 1
ATOM 825 C C . PRO A 1 99 ? 21.645 2.151 -18.697 1.00 88.12 99 PRO A C 1
ATOM 827 O O . PRO A 1 99 ? 20.758 1.365 -19.043 1.00 88.12 99 PRO A O 1
ATOM 830 N N . SER A 1 100 ? 21.727 3.383 -19.198 1.00 79.94 100 SER A N 1
ATOM 831 C CA . SER A 1 100 ? 20.692 3.996 -20.047 1.00 79.94 100 SER A CA 1
ATOM 832 C C . SER A 1 100 ? 20.324 3.161 -21.284 1.00 79.94 100 SER A C 1
ATOM 834 O O . SER A 1 100 ? 19.151 3.126 -21.666 1.00 79.94 100 SER A O 1
ATOM 836 N N . LEU A 1 101 ? 21.298 2.449 -21.859 1.00 84.94 101 LEU A N 1
ATOM 837 C CA . LEU A 1 101 ? 21.135 1.518 -22.983 1.00 84.94 101 LEU A CA 1
ATOM 838 C C . LEU A 1 101 ? 20.245 0.310 -22.650 1.00 84.94 101 LEU A C 1
ATOM 840 O O . LEU A 1 101 ? 19.504 -0.149 -23.510 1.00 84.94 101 LEU A O 1
ATOM 844 N N . ILE A 1 102 ? 20.271 -0.175 -21.406 1.00 87.31 102 ILE A N 1
ATOM 845 C CA . ILE A 1 102 ? 19.503 -1.347 -20.947 1.00 87.31 102 ILE A CA 1
ATOM 846 C C . ILE A 1 102 ? 18.172 -0.910 -20.321 1.00 87.31 102 ILE A C 1
ATOM 848 O O . ILE A 1 102 ? 17.137 -1.549 -20.509 1.00 87.31 102 ILE A O 1
ATOM 852 N N . ALA A 1 103 ? 18.165 0.218 -19.608 1.00 87.31 103 ALA A N 1
ATOM 853 C CA . ALA A 1 103 ? 16.980 0.706 -18.912 1.00 87.31 103 ALA A CA 1
ATOM 854 C C . ALA A 1 103 ? 15.834 1.058 -19.876 1.00 87.31 103 ALA A C 1
ATOM 856 O O . ALA A 1 103 ? 14.673 0.759 -19.598 1.00 87.31 103 ALA A O 1
ATOM 857 N N . ARG A 1 104 ? 16.147 1.688 -21.017 1.00 85.38 104 ARG A N 1
ATOM 858 C CA . ARG A 1 104 ? 15.154 2.107 -22.022 1.00 85.38 104 ARG A CA 1
ATOM 859 C C . ARG A 1 104 ? 14.384 0.930 -22.639 1.00 85.38 104 ARG A C 1
ATOM 861 O O . ARG A 1 104 ? 13.154 0.963 -22.543 1.00 85.38 104 ARG A O 1
ATOM 868 N N . PRO A 1 105 ? 15.035 -0.103 -23.216 1.00 88.62 105 PRO A N 1
ATOM 869 C CA . PRO A 1 105 ? 14.314 -1.259 -23.741 1.00 88.62 105 PRO A CA 1
ATOM 870 C C . PRO A 1 105 ? 13.580 -2.014 -22.630 1.00 88.62 105 PRO A C 1
ATOM 872 O O . PRO A 1 105 ? 12.445 -2.421 -22.842 1.00 88.62 105 PRO A O 1
ATOM 875 N N . TYR A 1 106 ? 14.141 -2.114 -21.419 1.00 87.38 106 TYR A N 1
ATOM 876 C CA . TYR A 1 106 ? 13.452 -2.751 -20.291 1.00 87.38 106 TYR A CA 1
ATOM 877 C C . TYR A 1 106 ? 12.133 -2.051 -19.929 1.00 87.38 106 TYR A C 1
ATOM 879 O O . TYR A 1 106 ? 11.106 -2.705 -19.758 1.00 87.38 106 TYR A O 1
ATOM 887 N N . ILE A 1 107 ? 12.136 -0.717 -19.826 1.00 84.75 107 ILE A N 1
ATOM 888 C CA . ILE A 1 107 ? 10.929 0.068 -19.520 1.00 84.75 107 ILE A CA 1
ATOM 889 C C . ILE A 1 107 ? 9.883 -0.082 -20.632 1.00 84.75 107 ILE A C 1
ATOM 891 O O . ILE A 1 107 ? 8.691 -0.187 -20.338 1.00 84.75 107 ILE A O 1
ATOM 895 N N . LEU A 1 108 ? 10.319 -0.098 -21.895 1.00 87.19 108 LEU A N 1
ATOM 896 C CA . LEU A 1 108 ? 9.434 -0.303 -23.039 1.00 87.19 108 LEU A CA 1
ATOM 897 C C . LEU A 1 108 ? 8.800 -1.701 -23.003 1.00 87.19 108 LEU A C 1
ATOM 899 O O . LEU A 1 108 ? 7.582 -1.820 -23.116 1.00 87.19 108 LEU A O 1
ATOM 903 N N . SER A 1 109 ? 9.602 -2.738 -22.766 1.00 85.62 109 SER A N 1
ATOM 904 C CA . SER A 1 109 ? 9.119 -4.110 -22.619 1.00 85.62 109 SER A CA 1
ATOM 905 C C . SER A 1 109 ? 8.143 -4.240 -21.444 1.00 85.62 109 SER A C 1
ATOM 907 O O . SER A 1 109 ? 7.033 -4.721 -21.649 1.00 85.62 109 SER A O 1
ATOM 909 N N . ASP A 1 110 ? 8.475 -3.744 -20.241 1.00 83.56 110 ASP A N 1
ATOM 910 C CA . ASP A 1 110 ? 7.579 -3.764 -19.059 1.00 83.56 110 ASP A CA 1
ATOM 911 C C . ASP A 1 110 ? 6.230 -3.095 -19.379 1.00 83.56 110 ASP A C 1
ATOM 913 O O . ASP A 1 110 ? 5.178 -3.601 -18.992 1.00 83.56 110 ASP A O 1
ATOM 917 N N . PHE A 1 111 ? 6.235 -2.000 -20.149 1.00 84.12 111 PHE A N 1
ATOM 918 C CA . PHE A 1 111 ? 5.009 -1.343 -20.600 1.00 84.12 111 PHE A CA 1
ATOM 919 C C . PHE A 1 111 ? 4.188 -2.221 -21.555 1.00 84.12 111 PHE A C 1
ATOM 921 O O . PHE A 1 111 ? 2.979 -2.358 -21.363 1.00 84.12 111 PHE A O 1
ATOM 928 N N . ILE A 1 112 ? 4.819 -2.835 -22.558 1.00 83.38 112 ILE A N 1
ATOM 929 C CA . ILE A 1 112 ? 4.133 -3.697 -23.529 1.00 83.38 112 ILE A CA 1
ATOM 930 C C . ILE A 1 112 ? 3.528 -4.917 -22.821 1.00 83.38 112 ILE A C 1
ATOM 932 O O . ILE A 1 112 ? 2.319 -5.145 -22.914 1.00 83.38 112 ILE A O 1
ATOM 936 N N . PHE A 1 113 ? 4.331 -5.641 -22.038 1.00 80.50 113 PHE A N 1
ATOM 937 C CA . PHE A 1 113 ? 3.883 -6.837 -21.324 1.00 80.50 113 PHE A CA 1
ATOM 938 C C . PHE A 1 113 ? 2.768 -6.533 -20.320 1.00 80.50 113 PHE A C 1
ATOM 940 O O . PHE A 1 113 ? 1.782 -7.261 -20.266 1.00 80.50 113 PHE A O 1
ATOM 947 N N . LYS A 1 114 ? 2.873 -5.445 -19.545 1.00 76.50 114 LYS A N 1
ATOM 948 C CA . LYS A 1 114 ? 1.892 -5.154 -18.485 1.00 76.50 114 LYS A CA 1
ATOM 949 C C . LYS A 1 114 ? 0.675 -4.358 -18.939 1.00 76.50 114 LYS A C 1
ATOM 951 O O . LYS A 1 114 ? -0.329 -4.365 -18.232 1.00 76.50 114 LYS A O 1
ATOM 956 N N . ARG A 1 115 ? 0.737 -3.620 -20.054 1.00 79.25 115 ARG A N 1
ATOM 957 C CA . ARG A 1 115 ? -0.364 -2.730 -20.480 1.00 79.25 115 ARG A CA 1
ATOM 958 C C . ARG A 1 115 ? -0.944 -3.038 -21.847 1.00 79.25 115 ARG A C 1
ATOM 960 O O . ARG A 1 115 ? -2.121 -2.742 -22.053 1.00 79.25 115 ARG A O 1
ATOM 967 N N . VAL A 1 116 ? -0.156 -3.595 -22.761 1.00 81.75 116 VAL A N 1
ATOM 968 C CA . VAL A 1 116 ? -0.608 -3.896 -24.125 1.00 81.75 116 VAL A CA 1
ATOM 969 C C . VAL A 1 116 ? -1.131 -5.328 -24.195 1.00 81.75 116 VAL A C 1
ATOM 971 O O . VAL A 1 116 ? -2.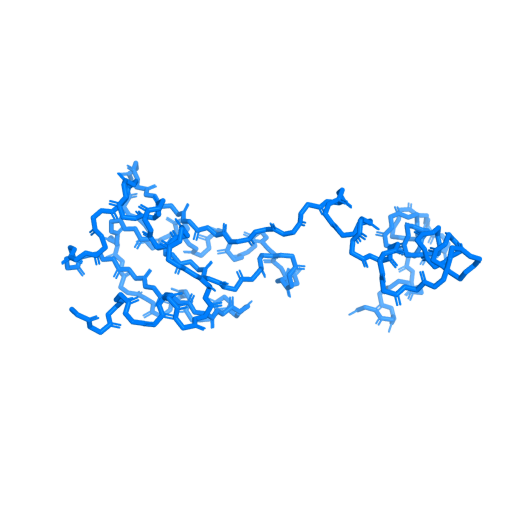270 -5.536 -24.608 1.00 81.75 116 VAL A O 1
ATOM 974 N N . PHE A 1 117 ? -0.365 -6.308 -23.707 1.00 80.19 117 PHE A N 1
ATOM 975 C CA . PHE A 1 117 ? -0.738 -7.725 -23.816 1.00 80.19 117 PHE A CA 1
ATOM 976 C C . PHE A 1 117 ? -2.071 -8.104 -23.145 1.00 80.19 117 PHE A C 1
ATOM 978 O O . PHE A 1 117 ? -2.860 -8.799 -23.779 1.00 80.19 117 PHE A O 1
ATOM 985 N N . PRO A 1 118 ? -2.428 -7.594 -21.948 1.00 74.12 118 PRO A N 1
ATOM 986 C CA . PRO A 1 118 ? -3.727 -7.902 -21.338 1.00 74.12 118 PRO A CA 1
ATOM 987 C C . PRO A 1 118 ? -4.937 -7.393 -22.143 1.00 74.12 118 PRO A C 1
ATOM 989 O O . PRO A 1 118 ? -6.058 -7.893 -21.979 1.00 74.12 118 PRO A O 1
ATOM 992 N N . LYS A 1 119 ? -4.729 -6.358 -22.974 1.00 79.00 119 LYS A N 1
ATOM 993 C CA . LYS A 1 119 ? -5.777 -5.663 -23.739 1.00 79.00 119 LYS A CA 1
ATOM 994 C C . LYS A 1 119 ? -5.960 -6.223 -25.149 1.00 79.00 119 LYS A C 1
ATOM 996 O O . LYS A 1 119 ? -7.044 -6.088 -25.710 1.00 79.00 119 LYS A O 1
ATOM 1001 N N . LEU A 1 120 ? -4.933 -6.845 -25.722 1.00 81.44 120 LEU A N 1
ATOM 1002 C CA . LEU A 1 120 ? -5.008 -7.464 -27.042 1.00 81.44 120 LEU A CA 1
ATOM 1003 C C . LEU A 1 120 ? -5.569 -8.885 -26.927 1.00 81.44 120 LEU A C 1
ATOM 1005 O O . LEU A 1 120 ? -5.055 -9.708 -26.174 1.00 81.44 120 LEU A O 1
ATOM 1009 N N . LYS A 1 121 ? -6.604 -9.201 -27.716 1.00 74.25 121 LYS A N 1
ATOM 1010 C CA . LYS A 1 121 ? -7.256 -10.525 -27.695 1.00 74.25 121 LYS A CA 1
ATOM 1011 C C . LYS A 1 121 ? -6.272 -11.676 -27.957 1.00 74.25 121 LYS A C 1
ATOM 1013 O O . LYS A 1 121 ? -6.404 -12.722 -27.336 1.00 74.25 121 LYS A O 1
ATOM 1018 N N . ALA A 1 122 ? -5.275 -11.459 -28.818 1.00 78.88 122 ALA A N 1
ATOM 1019 C CA . ALA A 1 122 ? -4.287 -12.471 -29.193 1.00 78.88 122 ALA A CA 1
ATOM 1020 C C . ALA A 1 122 ? -3.249 -12.771 -28.093 1.00 78.88 122 ALA A C 1
ATOM 1022 O O . ALA A 1 122 ? -2.842 -13.916 -27.935 1.00 78.88 122 ALA A O 1
ATOM 1023 N N . THR A 1 123 ? -2.824 -11.769 -27.315 1.00 76.88 123 THR A N 1
ATOM 1024 C CA . THR A 1 123 ? -1.737 -11.918 -26.323 1.00 76.88 123 THR A CA 1
ATOM 1025 C C . THR A 1 123 ? -2.221 -11.945 -24.872 1.00 76.88 123 THR A C 1
ATOM 1027 O O . THR A 1 123 ? -1.419 -12.127 -23.955 1.00 76.88 123 THR A O 1
ATOM 1030 N N . ARG A 1 124 ? -3.539 -11.854 -24.648 1.00 72.88 124 ARG A N 1
ATOM 1031 C CA . ARG A 1 124 ? -4.159 -11.969 -23.321 1.00 72.88 124 ARG A CA 1
ATOM 1032 C C . ARG A 1 124 ? -3.879 -13.320 -22.651 1.00 72.88 124 ARG A C 1
ATOM 1034 O O . ARG A 1 124 ? -3.633 -13.342 -21.451 1.00 72.88 124 ARG A O 1
ATOM 1041 N N . TRP A 1 125 ? -3.890 -14.425 -23.402 1.00 77.00 125 TRP A N 1
ATOM 1042 C CA . TRP A 1 125 ? -3.558 -15.758 -22.870 1.00 77.00 125 TRP A CA 1
ATOM 1043 C C . TRP A 1 125 ? -2.121 -15.814 -22.332 1.00 77.00 125 TRP A C 1
ATOM 1045 O O . TRP A 1 125 ? -1.909 -16.270 -21.213 1.00 77.00 125 TRP A O 1
ATOM 1055 N N . LEU A 1 126 ? -1.153 -15.282 -23.086 1.00 74.75 126 LEU A N 1
ATOM 1056 C CA . LEU A 1 126 ? 0.252 -15.256 -22.676 1.00 74.75 126 LEU A CA 1
ATOM 1057 C C . LEU A 1 126 ? 0.456 -14.447 -21.387 1.00 74.75 126 LEU A C 1
ATOM 1059 O O . LEU A 1 126 ? 1.238 -14.839 -20.527 1.00 74.75 126 LEU A O 1
ATOM 1063 N N . TYR A 1 127 ? -0.270 -13.337 -21.229 1.00 70.75 127 TYR A N 1
ATOM 1064 C CA . TYR A 1 127 ? -0.229 -12.544 -20.002 1.00 70.75 127 TYR A CA 1
ATOM 1065 C C . TYR A 1 127 ? -0.672 -13.346 -18.767 1.00 70.75 127 TYR A C 1
ATOM 1067 O O . TYR A 1 127 ? 0.067 -13.364 -17.788 1.00 70.75 127 TYR A O 1
ATOM 1075 N N . PHE A 1 128 ? -1.817 -14.041 -18.832 1.00 72.12 128 PHE A N 1
ATOM 1076 C CA . PHE A 1 128 ? -2.325 -14.882 -17.731 1.00 72.12 128 PHE A CA 1
ATOM 1077 C C . PHE A 1 128 ? -1.524 -16.170 -17.506 1.00 72.12 128 PHE A C 1
ATOM 1079 O O . PHE A 1 128 ? -1.656 -16.801 -16.467 1.00 72.12 128 PHE A O 1
ATOM 1086 N N . PHE A 1 129 ? -0.729 -16.596 -18.486 1.00 76.00 129 PHE A N 1
ATOM 1087 C CA . PHE A 1 129 ? 0.189 -17.715 -18.304 1.00 76.00 129 PHE A CA 1
ATOM 1088 C C . PHE A 1 129 ? 1.432 -17.308 -17.497 1.00 76.00 129 PHE A C 1
ATOM 1090 O O . PHE A 1 129 ? 1.954 -18.103 -16.723 1.00 76.00 129 PHE A O 1
ATOM 1097 N N . ILE A 1 130 ? 1.921 -16.078 -17.694 1.00 71.06 130 ILE A N 1
ATOM 1098 C CA . ILE A 1 130 ? 3.149 -15.572 -17.058 1.00 71.06 130 ILE A CA 1
ATOM 1099 C C . ILE A 1 130 ? 2.871 -14.914 -15.696 1.00 71.06 130 ILE A C 1
ATOM 1101 O O . ILE A 1 130 ? 3.733 -14.954 -14.819 1.00 71.06 130 ILE A O 1
ATOM 1105 N N . THR A 1 131 ? 1.721 -14.249 -15.550 1.00 62.12 131 THR A N 1
ATOM 1106 C CA . THR A 1 131 ? 1.309 -13.510 -14.341 1.00 62.12 131 THR A CA 1
ATOM 1107 C C . THR A 1 131 ? 0.252 -14.283 -13.579 1.00 62.12 131 THR A C 1
ATOM 1109 O O . THR A 1 131 ? 0.410 -14.404 -12.345 1.00 62.12 131 THR A O 1
#

Solvent-accessible surface area (backbone atoms only — not comparable to full-atom values): 7571 Å² total; per-residue (Å²): 114,72,71,57,55,55,45,34,76,77,66,31,67,68,60,45,50,56,47,42,75,79,40,65,75,85,48,86,52,54,48,79,45,77,61,67,54,49,67,66,50,66,67,49,67,70,62,25,52,28,42,35,32,73,30,51,53,80,73,26,91,58,49,69,64,35,51,53,41,49,58,69,25,36,36,88,96,51,51,77,46,72,34,74,79,48,72,67,56,51,51,53,51,43,51,72,74,32,62,70,85,56,24,54,57,50,54,51,48,55,46,42,58,71,62,45,25,68,72,37,85,86,38,27,62,60,37,66,70,78,103

Radius of gyration: 18.23 Å; Cα contacts (8 Å, |Δi|>4): 145; chains: 1; bounding box: 41×32×51 Å

Foldseek 3Di:
DVQQVVCCVLDHPVVSVVCCVVDVSPDPLEAEEADLDLVVLLPDAAARQEYEHAHECVVRPCSVSSVVSNVRRHDPPHYYHHDYDDPVNVLVVLPVVDPPVVSVVVNVVCCCLVPVQCPDPVNVVVSVVVD

Secondary structure (DSSP, 8-state):
-HHHHHHHHHS-HHHHHHHHHHS-TTSTTEEEE--S-HHHHHTSPSSEEEEEEEEEGGG-TTHHHHHHHHHHHEEEEEEEEEE---HHHHHHHHHHHS-HHHHHHHHHHHHIIIIITTTSTTTHHHHHHH-

pLDDT: mean 88.02, std 8.02, range [55.19, 97.69]

Mean predicted aligned error: 6.63 Å

Nearest PDB structures (foldseek):
  6i59-assembly1_A  TM=3.512E-01  e=7.230E-01  Saccharomyces cerevisiae S288C